Protein AF-A0AAV4TQK8-F1 (afdb_monomer_lite)

Organism: NCBI:txid1538125

InterPro domains:
  IPR036691 Endonuclease/exonuclease/phosphatase superfamily [G3DSA:3.60.10.10] (37-173)
  IPR036691 Endonuclease/exonuclease/phosphatase superfamily [SSF56219] (36-152)

Radius of gyration: 22.4 Å; chains: 1; bounding box: 55×63×56 Å

Foldseek 3Di:
DDDDDDDDDDDDDDDDDPDPVVVVVVVPPVPCPPDDAAEAEDAPLACPVCQVVVLCVCVVVVHAKYKYWWNQDDPVDDDDRPQWDKDWDDDPDDRTIIIIMTGRPPPWDKDWDDQPADVPDQKDKTWMWTDDPQDIDIDIRIDHDPPDDDDVSRVVSVVVSVVVVVPDGSPVVPPDD

Secondary structure (DSSP, 8-state):
---------------S--SSSTTTGGGSSGGG-----EEEEEE-S-STTTHHHHHHHHHHTTEEEEEEE-----TT-----TTEEEEEE--SSSSS--EEEEEETTT-EEEEE---PPTT-SSEEEEEEEE-SS-EEEEEEEE--TTSPPPHHHHHHHHHHHHHHHTS-GGGGGS--

pLDDT: mean 76.86, std 22.28, range [27.47, 98.5]

Structure (mmCIF, N/CA/C/O backbone):
data_AF-A0AAV4TQK8-F1
#
_entry.id   AF-A0AAV4TQK8-F1
#
loop_
_atom_site.group_PDB
_atom_site.id
_atom_site.type_symbol
_atom_site.label_atom_id
_atom_site.label_alt_id
_atom_site.label_comp_id
_atom_site.label_asym_id
_atom_site.label_entity_id
_atom_site.label_seq_id
_atom_site.pdbx_PDB_ins_code
_atom_site.Cartn_x
_atom_site.Cartn_y
_atom_site.Cartn_z
_atom_site.occupancy
_atom_site.B_iso_or_equiv
_atom_site.auth_seq_id
_atom_site.auth_comp_id
_atom_site.auth_asym_id
_atom_site.auth_atom_id
_atom_site.pdbx_PDB_model_num
ATOM 1 N N . MET A 1 1 ? -2.850 -41.465 2.900 1.00 41.81 1 MET A N 1
ATOM 2 C CA . MET A 1 1 ? -2.100 -40.800 3.984 1.00 41.81 1 MET A CA 1
ATOM 3 C C . MET A 1 1 ? -3.019 -39.723 4.504 1.00 41.81 1 MET A C 1
ATOM 5 O O . MET A 1 1 ? -2.973 -38.595 4.031 1.00 41.81 1 MET A O 1
ATOM 9 N N . ASP A 1 2 ? -3.935 -40.146 5.366 1.00 32.62 2 ASP A N 1
ATOM 10 C CA . ASP A 1 2 ? -4.849 -39.268 6.081 1.00 32.62 2 ASP A CA 1
ATOM 11 C C . ASP A 1 2 ? -4.108 -38.731 7.303 1.00 32.62 2 ASP A C 1
ATOM 13 O O . ASP A 1 2 ? -3.475 -39.504 8.024 1.00 32.62 2 ASP A O 1
ATOM 17 N N . CYS A 1 3 ? -4.150 -37.417 7.504 1.00 30.23 3 CYS A N 1
ATOM 18 C CA . CYS A 1 3 ? -3.677 -36.790 8.730 1.00 30.23 3 CYS A CA 1
ATOM 19 C C . CYS A 1 3 ? -4.854 -36.084 9.395 1.00 30.23 3 CYS A C 1
ATOM 21 O O . CYS A 1 3 ? -5.430 -35.139 8.853 1.00 30.23 3 CYS A O 1
ATOM 23 N N . ASP A 1 4 ? -5.187 -36.629 10.559 1.00 30.98 4 ASP A N 1
ATOM 24 C CA . ASP A 1 4 ? -6.304 -36.318 11.429 1.00 30.98 4 ASP A CA 1
ATOM 25 C C . ASP A 1 4 ? -6.404 -34.850 11.848 1.00 30.98 4 ASP A C 1
ATOM 27 O O . ASP A 1 4 ? -5.435 -34.185 12.218 1.00 30.98 4 ASP A O 1
ATOM 31 N N . ILE A 1 5 ? -7.656 -34.405 11.881 1.00 34.59 5 ILE A N 1
ATOM 32 C CA . ILE A 1 5 ? -8.130 -33.191 12.531 1.00 34.59 5 ILE A CA 1
ATOM 33 C C . ILE A 1 5 ? -8.357 -33.523 14.009 1.00 34.59 5 ILE A C 1
ATOM 35 O O . ILE A 1 5 ? -9.291 -34.249 14.348 1.00 34.59 5 ILE A O 1
ATOM 39 N N . SER A 1 6 ? -7.565 -32.951 14.916 1.00 32.66 6 SER A N 1
ATOM 40 C CA . SER A 1 6 ? -7.869 -33.005 16.347 1.00 32.66 6 SER A CA 1
ATOM 41 C C . SER A 1 6 ? -8.888 -31.921 16.721 1.00 32.66 6 SER A C 1
ATOM 43 O O . SER A 1 6 ? -8.575 -30.742 16.878 1.00 32.66 6 SER A O 1
ATOM 45 N N . LYS A 1 7 ? -10.150 -32.332 16.886 1.00 33.97 7 LYS A N 1
ATOM 46 C CA . LYS A 1 7 ? -11.142 -31.608 17.692 1.00 33.97 7 LYS A CA 1
ATOM 47 C C . LYS A 1 7 ? -11.112 -32.188 19.103 1.00 33.97 7 LYS A C 1
ATOM 49 O O . LYS A 1 7 ? -1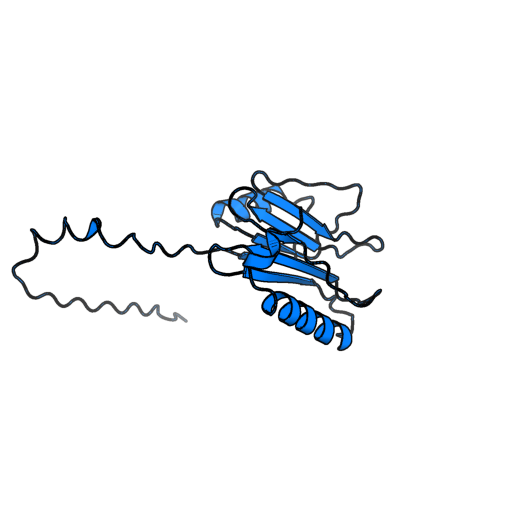1.487 -33.340 19.286 1.00 33.97 7 LYS A O 1
ATOM 54 N N . SER A 1 8 ? -10.728 -31.401 20.104 1.00 30.80 8 SER A N 1
ATOM 55 C CA . SER A 1 8 ? -10.999 -31.729 21.505 1.00 30.80 8 SER A CA 1
ATOM 56 C C . SER A 1 8 ? -12.185 -30.896 21.993 1.00 30.80 8 SER A C 1
ATOM 58 O O . SER A 1 8 ? -12.117 -29.679 22.127 1.00 30.80 8 SER A O 1
ATOM 60 N N . SER A 1 9 ? -13.308 -31.576 22.215 1.00 27.47 9 SER A N 1
ATOM 61 C CA . SER A 1 9 ? -14.457 -31.071 22.973 1.00 27.47 9 SER A CA 1
ATOM 62 C C . SER A 1 9 ? -14.554 -31.936 24.223 1.00 27.47 9 SER A C 1
ATOM 64 O O . SER A 1 9 ? -14.615 -33.158 24.119 1.00 27.47 9 SER A O 1
ATOM 66 N N . LEU A 1 10 ? -14.509 -31.312 25.397 1.00 28.22 10 LEU A N 1
ATOM 67 C CA . LEU A 1 10 ? -14.835 -31.958 26.663 1.00 28.22 10 LEU A CA 1
ATOM 68 C C . LEU A 1 10 ? -16.106 -31.296 27.175 1.00 28.22 10 LEU A C 1
ATOM 70 O O . LEU A 1 10 ? -16.093 -30.139 27.587 1.00 28.22 10 LEU A O 1
ATOM 74 N N . ASP A 1 11 ? -17.192 -32.051 27.077 1.00 30.84 11 ASP A N 1
ATOM 75 C CA . ASP A 1 11 ? -18.503 -31.719 27.606 1.00 30.84 11 ASP A CA 1
ATOM 76 C C . ASP A 1 11 ? -18.656 -32.496 28.919 1.00 30.84 11 ASP A C 1
ATOM 78 O O . ASP A 1 11 ? -18.623 -33.728 28.929 1.00 30.84 11 ASP A O 1
ATOM 82 N N . VAL A 1 12 ? -18.758 -31.787 30.043 1.00 33.12 12 VAL A N 1
ATOM 83 C CA . VAL A 1 12 ? -19.097 -32.383 31.341 1.00 33.12 12 VAL A CA 1
ATOM 84 C C . VAL A 1 12 ? -20.257 -31.581 31.906 1.00 33.12 12 VAL A C 1
ATOM 86 O O . VAL A 1 12 ? -20.093 -30.461 32.384 1.00 33.12 12 VAL A O 1
ATOM 89 N N . THR A 1 13 ? -21.453 -32.154 31.813 1.00 32.53 13 THR A N 1
ATOM 90 C CA . THR A 1 13 ? -22.667 -31.627 32.433 1.00 32.53 13 THR A CA 1
ATOM 91 C C . THR A 1 13 ? -22.795 -32.151 33.863 1.00 32.53 13 THR A C 1
ATOM 93 O O . THR A 1 13 ? -22.658 -33.345 34.115 1.00 32.53 13 THR A O 1
ATOM 96 N N . ALA A 1 14 ? -23.126 -31.259 34.798 1.00 29.52 14 ALA A N 1
ATOM 97 C CA . ALA A 1 14 ? -23.808 -31.605 36.043 1.00 29.52 14 ALA A CA 1
ATOM 98 C C . ALA A 1 14 ? -25.045 -30.692 36.187 1.00 29.52 14 ALA A C 1
ATOM 100 O O . ALA A 1 14 ? -24.976 -29.522 35.796 1.00 29.52 14 ALA A O 1
ATOM 101 N N . PRO A 1 15 ? -26.193 -31.209 36.665 1.00 37.25 15 PRO A N 1
ATOM 102 C CA . PRO A 1 15 ? -27.491 -30.578 36.470 1.00 37.25 15 PRO A CA 1
ATOM 103 C C . PRO A 1 15 ? -27.894 -29.672 37.637 1.00 37.25 15 PRO A C 1
ATOM 105 O O . PRO A 1 15 ? -27.644 -29.977 38.800 1.00 37.25 15 PRO A O 1
ATOM 108 N N . GLY A 1 16 ? -28.641 -28.617 37.310 1.00 41.72 16 GLY A N 1
ATOM 109 C CA . GLY A 1 16 ? -29.478 -27.891 38.262 1.00 41.72 16 GLY A CA 1
ATOM 110 C C . GLY A 1 16 ? -29.089 -26.426 38.435 1.00 41.72 16 GLY A C 1
ATOM 111 O O . GLY A 1 16 ? -27.983 -26.111 38.851 1.00 41.72 16 GLY A O 1
ATOM 112 N N . VAL A 1 17 ? -30.070 -25.547 38.201 1.00 41.28 17 VAL A N 1
ATOM 113 C CA . VAL A 1 17 ? -30.058 -24.091 38.451 1.00 41.28 17 VAL A CA 1
ATOM 114 C C . VAL A 1 17 ? -29.390 -23.228 37.362 1.00 41.28 17 VAL A C 1
ATOM 116 O O . VAL A 1 17 ? -28.464 -22.472 37.635 1.00 41.28 17 VAL A O 1
ATOM 119 N N . ALA A 1 18 ? -29.874 -23.267 36.113 1.00 37.88 18 ALA A N 1
ATOM 120 C CA . ALA A 1 18 ? -29.392 -22.331 35.085 1.00 37.88 18 ALA A CA 1
ATOM 121 C C . ALA A 1 18 ? -30.411 -22.016 33.973 1.00 37.88 18 ALA A C 1
ATOM 123 O O . ALA A 1 18 ? -30.107 -22.224 32.802 1.00 37.88 18 ALA A O 1
ATOM 124 N N . ASP A 1 19 ? -31.590 -21.480 34.309 1.00 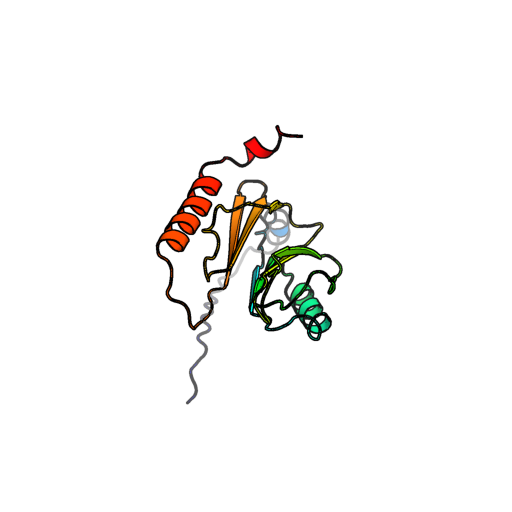44.34 19 ASP A N 1
ATOM 125 C CA . ASP A 1 19 ? -32.509 -20.956 33.273 1.00 44.34 19 ASP A CA 1
ATOM 126 C C . ASP A 1 19 ? -32.889 -19.475 33.428 1.00 44.34 19 ASP A C 1
ATOM 128 O O . ASP A 1 19 ? -33.121 -18.797 32.431 1.00 44.34 19 ASP A O 1
ATOM 132 N N . ALA A 1 20 ? -32.823 -18.890 34.629 1.00 40.91 20 ALA A N 1
ATOM 133 C CA . ALA A 1 20 ? -33.091 -17.454 34.797 1.00 40.91 20 ALA A CA 1
ATOM 134 C C . ALA A 1 20 ? -31.866 -16.554 34.511 1.00 40.91 20 ALA A C 1
ATOM 136 O O . ALA A 1 20 ? -32.014 -15.391 34.142 1.00 40.91 20 ALA A O 1
ATOM 137 N N . THR A 1 21 ? -30.641 -17.080 34.625 1.00 38.31 21 THR A N 1
ATOM 138 C CA . THR A 1 21 ? -29.400 -16.289 34.489 1.00 38.31 21 THR A CA 1
ATOM 139 C C . THR A 1 21 ? -28.934 -16.138 33.033 1.00 38.31 21 THR A C 1
ATOM 141 O O . THR A 1 21 ? -28.192 -15.213 32.709 1.00 38.31 21 THR A O 1
ATOM 144 N N . ARG A 1 22 ? -29.387 -17.005 32.113 1.00 38.00 22 ARG A N 1
ATOM 145 C CA . ARG A 1 22 ? -28.922 -17.021 30.709 1.00 38.00 22 ARG A CA 1
ATOM 146 C C . ARG A 1 22 ? -29.375 -15.816 29.880 1.00 38.00 22 ARG A C 1
ATOM 148 O O . ARG A 1 22 ? -28.675 -15.431 28.946 1.00 38.00 22 ARG A O 1
ATOM 155 N N . LEU A 1 23 ? -30.504 -15.200 30.227 1.00 41.59 23 LEU A N 1
ATOM 156 C CA . LEU A 1 23 ? -31.045 -14.045 29.499 1.00 41.59 23 LEU A CA 1
ATOM 157 C C . LEU A 1 23 ? -30.392 -12.714 29.907 1.00 41.59 23 LEU A C 1
ATOM 159 O O . LEU A 1 23 ? -30.266 -11.827 29.068 1.00 41.59 23 LEU A O 1
ATOM 163 N N . ALA A 1 24 ? -29.898 -12.586 31.144 1.00 38.84 24 ALA A N 1
ATOM 164 C CA . ALA A 1 24 ? -29.274 -11.351 31.632 1.00 38.84 24 ALA A CA 1
ATOM 165 C C . ALA A 1 24 ? -27.787 -11.207 31.240 1.00 38.84 24 ALA A C 1
ATOM 167 O O . ALA A 1 24 ? -27.288 -10.091 31.101 1.00 38.84 24 ALA A O 1
ATOM 168 N N . VAL A 1 25 ? -27.074 -12.315 30.999 1.00 44.72 25 VAL A N 1
ATOM 169 C CA . VAL A 1 25 ? -25.634 -12.294 30.658 1.00 44.72 25 VAL A CA 1
ATOM 170 C C . VAL A 1 25 ? -25.370 -11.807 29.225 1.00 44.72 25 VAL A C 1
ATOM 172 O O . VAL A 1 25 ? -24.304 -11.259 28.951 1.00 44.72 25 VAL A O 1
ATOM 175 N N . ARG A 1 26 ? -26.350 -11.895 28.313 1.00 43.09 26 ARG A N 1
ATOM 176 C CA . ARG A 1 26 ? -26.214 -11.347 26.949 1.00 43.09 26 ARG A CA 1
ATOM 177 C C . ARG A 1 26 ? -26.116 -9.817 26.902 1.00 43.09 26 ARG A C 1
ATOM 179 O O . ARG A 1 26 ? -25.630 -9.291 25.914 1.00 43.09 26 ARG A O 1
ATOM 186 N N . GLY A 1 27 ? -26.542 -9.106 27.949 1.00 38.94 27 GLY A N 1
ATOM 187 C CA . GLY A 1 27 ? -26.538 -7.639 27.971 1.00 38.94 27 GLY A CA 1
ATOM 188 C C . GLY A 1 27 ? -25.231 -6.987 28.434 1.00 38.94 27 GLY A C 1
ATOM 189 O O . GLY A 1 27 ? -25.122 -5.766 28.364 1.00 38.94 27 GLY A O 1
ATOM 190 N N . HIS A 1 28 ? -24.251 -7.754 28.935 1.00 42.38 28 HIS A N 1
ATOM 191 C CA . HIS A 1 28 ? -23.072 -7.184 29.611 1.00 42.38 28 HIS A CA 1
ATOM 192 C C . HIS A 1 28 ? -21.710 -7.579 29.016 1.00 42.38 28 HIS A C 1
ATOM 194 O O . HIS A 1 28 ? -20.682 -7.122 29.511 1.00 42.38 28 HIS A O 1
ATOM 200 N N . VAL A 1 29 ? -21.678 -8.390 27.952 1.00 45.44 29 VAL A N 1
ATOM 201 C CA . VAL A 1 29 ? -20.418 -8.915 27.380 1.00 45.44 29 VAL A CA 1
ATOM 202 C C . VAL A 1 29 ? -19.924 -8.131 26.149 1.00 45.44 29 VAL A C 1
ATOM 204 O O . VAL A 1 29 ? -18.742 -8.189 25.831 1.00 45.44 29 VAL A O 1
ATOM 207 N N . ASP A 1 30 ? -20.736 -7.269 25.533 1.00 51.66 30 ASP A N 1
ATOM 208 C CA . ASP A 1 30 ? -20.328 -6.542 24.312 1.00 51.66 30 ASP A CA 1
ATOM 209 C C . ASP A 1 30 ? -19.555 -5.235 24.568 1.00 51.66 30 ASP A C 1
ATOM 211 O O . ASP A 1 30 ? -19.353 -4.428 23.659 1.00 51.66 30 ASP A O 1
ATOM 215 N N . LYS A 1 31 ? -19.089 -4.988 25.800 1.00 47.81 31 LYS A N 1
ATOM 216 C CA . LYS A 1 31 ? -18.361 -3.744 26.117 1.00 47.81 31 LYS A CA 1
ATOM 217 C C . LYS A 1 31 ? -16.970 -3.678 25.469 1.00 47.81 31 LYS A C 1
ATOM 219 O O . LYS A 1 31 ? -16.415 -2.591 25.340 1.00 47.81 31 LYS A O 1
ATOM 224 N N . TYR A 1 32 ? -16.448 -4.821 25.016 1.00 52.69 32 TYR A N 1
ATOM 225 C CA . TYR A 1 32 ? -15.175 -4.947 24.308 1.00 52.69 32 TYR A CA 1
ATOM 226 C C . TYR A 1 32 ? -15.313 -5.909 23.125 1.00 52.69 32 TYR A C 1
ATOM 228 O O . TYR A 1 32 ? -14.632 -6.931 23.062 1.00 52.69 32 TYR A O 1
ATOM 236 N N . ALA A 1 33 ? -16.210 -5.608 22.181 1.00 60.41 33 ALA A N 1
ATOM 237 C CA . ALA A 1 33 ? -16.172 -6.286 20.890 1.00 60.41 33 ALA A CA 1
ATOM 238 C C . ALA A 1 33 ? -14.768 -6.099 20.290 1.00 60.41 33 ALA A C 1
ATOM 240 O O . ALA A 1 33 ? -14.353 -4.976 19.988 1.00 60.41 33 ALA A O 1
ATOM 241 N N . THR A 1 34 ? -14.013 -7.190 20.164 1.00 66.31 34 THR A N 1
ATOM 242 C CA . THR A 1 34 ? -12.684 -7.173 19.561 1.00 66.31 34 THR A CA 1
ATOM 243 C C . THR A 1 34 ? -12.830 -6.741 18.106 1.00 66.31 34 THR A C 1
ATOM 245 O O . THR A 1 34 ? -13.407 -7.440 17.274 1.00 66.31 34 THR A O 1
ATOM 248 N N . ARG A 1 35 ? -12.350 -5.537 17.787 1.00 75.62 35 ARG A N 1
ATOM 249 C CA . ARG A 1 35 ? -12.298 -5.066 16.402 1.00 75.62 35 ARG A CA 1
ATOM 250 C C . ARG A 1 35 ? -11.052 -5.632 15.743 1.00 75.62 35 ARG A C 1
ATOM 252 O O . ARG A 1 35 ? -9.945 -5.173 16.009 1.00 75.62 35 ARG A O 1
ATOM 259 N N . THR A 1 36 ? -11.244 -6.623 14.883 1.00 87.25 36 THR A N 1
ATOM 260 C CA . THR A 1 36 ? -10.176 -7.156 14.034 1.00 87.25 36 THR A CA 1
ATOM 261 C C . THR A 1 36 ? -9.993 -6.261 12.812 1.00 87.25 36 THR A C 1
ATOM 263 O O . THR A 1 36 ? -10.967 -5.856 12.179 1.00 87.25 36 THR A O 1
ATOM 266 N N . ILE A 1 37 ? -8.739 -5.966 12.473 1.00 89.62 37 ILE A N 1
ATOM 267 C CA . ILE A 1 37 ? -8.367 -5.235 11.260 1.00 89.62 37 ILE A CA 1
ATOM 268 C C . ILE A 1 37 ? -7.698 -6.225 10.313 1.00 89.62 37 ILE A C 1
ATOM 270 O O . ILE A 1 37 ? -6.619 -6.736 10.607 1.00 89.62 37 ILE A O 1
ATOM 274 N N . ASN A 1 38 ? -8.335 -6.487 9.174 1.00 95.75 38 ASN A N 1
ATOM 275 C CA . ASN A 1 38 ? -7.815 -7.423 8.182 1.00 95.75 38 ASN A CA 1
ATOM 276 C C . ASN A 1 38 ? -6.893 -6.704 7.193 1.00 95.75 38 ASN A C 1
ATOM 278 O O . ASN A 1 38 ? -7.287 -5.713 6.568 1.00 95.75 38 ASN A O 1
ATOM 282 N N . PHE A 1 39 ? -5.689 -7.243 7.021 1.00 97.38 39 PHE A N 1
ATOM 283 C CA . PHE A 1 39 ? -4.715 -6.786 6.037 1.00 97.38 39 PHE A CA 1
ATOM 284 C C . PHE A 1 39 ? -4.609 -7.782 4.886 1.00 97.38 39 PHE A C 1
ATOM 286 O O . PHE A 1 39 ? -4.653 -8.992 5.099 1.00 97.38 39 PHE A O 1
ATOM 293 N N . LEU A 1 40 ? -4.417 -7.269 3.673 1.00 98.38 40 LEU A N 1
ATOM 294 C CA . LEU A 1 40 ? -4.039 -8.063 2.505 1.00 98.38 40 LEU A CA 1
ATOM 295 C C . LEU A 1 40 ? -2.653 -7.625 2.040 1.00 98.38 40 LEU A C 1
ATOM 297 O O . LEU A 1 40 ? -2.425 -6.440 1.833 1.00 98.38 40 LEU A O 1
ATOM 301 N N . GLN A 1 41 ? -1.746 -8.566 1.811 1.00 98.19 41 GLN A N 1
ATOM 302 C CA . GLN A 1 41 ? -0.494 -8.304 1.107 1.00 98.19 41 GLN A CA 1
ATOM 303 C C . GLN A 1 41 ? -0.477 -9.135 -0.170 1.00 98.19 41 GLN A C 1
ATOM 305 O O . GLN A 1 41 ? -0.666 -10.348 -0.116 1.00 98.19 41 GLN A O 1
ATOM 310 N N . LEU A 1 42 ? -0.286 -8.479 -1.314 1.00 97.94 42 LEU A N 1
ATOM 311 C CA . LEU A 1 42 ? -0.362 -9.137 -2.611 1.00 97.94 42 LEU A CA 1
ATOM 312 C C . LEU A 1 42 ? 0.572 -8.485 -3.629 1.00 97.94 42 LEU A C 1
ATOM 314 O O . LEU A 1 42 ? 0.369 -7.341 -4.042 1.00 97.94 42 LEU A O 1
ATOM 318 N N . ASN A 1 43 ? 1.520 -9.268 -4.136 1.00 96.56 43 ASN A N 1
ATOM 319 C CA . ASN A 1 43 ? 2.174 -8.938 -5.391 1.00 96.56 43 ASN A CA 1
ATOM 320 C C . ASN A 1 43 ? 1.180 -9.238 -6.522 1.00 96.56 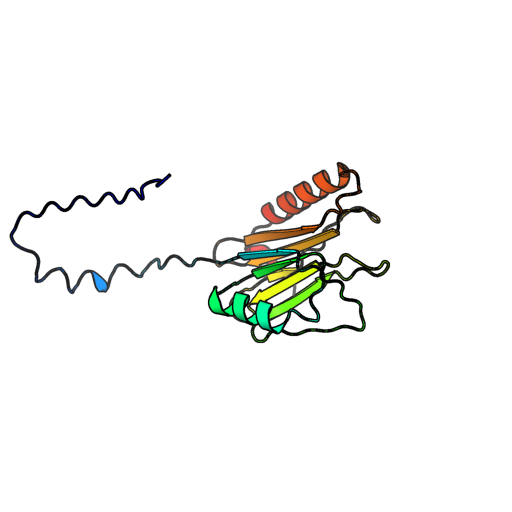43 ASN A C 1
ATOM 322 O O . ASN A 1 43 ? 0.853 -10.396 -6.779 1.00 96.56 43 ASN A O 1
ATOM 326 N N . ILE A 1 44 ? 0.649 -8.193 -7.161 1.00 96.06 44 ILE A N 1
ATOM 327 C CA . ILE A 1 44 ? -0.442 -8.338 -8.130 1.00 96.06 44 ILE A CA 1
ATOM 328 C C . ILE A 1 44 ? 0.058 -8.563 -9.556 1.00 96.06 44 ILE A C 1
ATOM 330 O O . ILE A 1 44 ? -0.733 -8.964 -10.410 1.00 96.06 44 ILE A O 1
ATOM 334 N N . ASN A 1 45 ? 1.348 -8.338 -9.825 1.00 94.56 45 ASN A N 1
ATOM 335 C CA . ASN A 1 45 ? 1.967 -8.498 -11.140 1.00 94.56 45 ASN A CA 1
ATOM 336 C C . ASN A 1 45 ? 1.092 -7.935 -12.284 1.00 94.56 45 ASN A C 1
ATOM 338 O O . ASN A 1 45 ? 0.667 -8.654 -13.192 1.00 94.56 45 ASN A O 1
ATOM 342 N N . GLY A 1 46 ? 0.780 -6.643 -12.202 1.00 93.38 46 GLY A N 1
ATOM 343 C CA . GLY A 1 46 ? -0.093 -5.922 -13.124 1.00 93.38 46 GLY A CA 1
ATOM 344 C C . GLY A 1 46 ? -1.567 -5.950 -12.718 1.00 93.38 46 GLY A C 1
ATOM 345 O O . GLY A 1 46 ? -2.232 -6.984 -12.763 1.00 93.38 46 GLY A O 1
ATOM 346 N N . ILE A 1 47 ? -2.111 -4.777 -12.384 1.00 94.56 47 ILE A N 1
ATOM 347 C CA . ILE A 1 47 ? -3.476 -4.655 -11.842 1.00 94.56 47 ILE A CA 1
ATOM 348 C C . ILE A 1 47 ? -4.588 -4.553 -12.895 1.00 94.56 47 ILE A C 1
ATOM 350 O O . ILE A 1 47 ? -5.729 -4.904 -12.610 1.00 94.56 47 ILE A O 1
ATOM 354 N N . GLN A 1 48 ? -4.289 -4.089 -14.114 1.00 91.25 48 GLN A N 1
ATOM 355 C CA . GLN A 1 48 ? -5.312 -3.644 -15.080 1.00 91.25 48 GLN A CA 1
ATOM 356 C C . GLN A 1 48 ? -6.442 -4.652 -15.333 1.00 91.25 48 GLN A C 1
ATOM 358 O O . GLN A 1 48 ? -7.599 -4.263 -15.446 1.00 91.25 48 GLN A O 1
ATOM 363 N N . ARG A 1 49 ? -6.112 -5.944 -15.426 1.00 93.50 49 ARG A N 1
ATOM 364 C CA . ARG A 1 49 ? -7.077 -7.013 -15.736 1.00 93.50 49 ARG A CA 1
ATOM 365 C C . ARG A 1 49 ? -7.623 -7.727 -14.496 1.00 93.50 49 ARG A C 1
ATOM 367 O O . ARG A 1 49 ? -8.379 -8.674 -14.641 1.00 93.50 49 ARG A O 1
ATOM 374 N N . LYS A 1 50 ? -7.235 -7.283 -13.297 1.00 96.12 50 LYS A N 1
ATOM 375 C CA . LYS A 1 50 ? -7.520 -7.946 -12.014 1.00 96.12 50 LYS A CA 1
ATOM 376 C C . LYS A 1 50 ? -8.368 -7.093 -11.071 1.00 96.12 50 LYS A C 1
ATOM 378 O O . LYS A 1 50 ? -8.595 -7.482 -9.936 1.00 96.12 50 LYS A O 1
ATOM 383 N N . VAL A 1 51 ? -8.838 -5.923 -11.516 1.00 96.69 51 VAL A N 1
ATOM 384 C CA . VAL A 1 51 ? -9.573 -4.973 -10.659 1.00 96.69 51 VAL A CA 1
ATOM 385 C C . VAL A 1 51 ? -10.865 -5.578 -10.103 1.00 96.69 51 VAL A C 1
ATOM 387 O O . VAL A 1 51 ? -11.160 -5.367 -8.931 1.00 96.69 51 VAL A O 1
ATOM 390 N N . ALA A 1 52 ? -11.616 -6.331 -10.914 1.00 97.19 52 ALA A N 1
ATOM 391 C CA . ALA A 1 52 ? -12.866 -6.960 -10.480 1.00 97.19 52 ALA A CA 1
ATOM 392 C C . ALA A 1 52 ? -12.616 -8.034 -9.408 1.00 97.19 52 ALA A C 1
ATOM 394 O O . ALA A 1 52 ? -13.141 -7.930 -8.307 1.00 97.19 52 ALA A O 1
ATOM 395 N N . GLU A 1 53 ? -11.721 -8.984 -9.685 1.00 98.06 53 GLU A N 1
ATOM 396 C CA . GLU A 1 53 ? -11.335 -10.035 -8.736 1.00 98.06 53 GLU A CA 1
ATOM 397 C C . GLU A 1 53 ? -10.748 -9.455 -7.441 1.00 98.06 53 GLU A C 1
ATOM 399 O O . GLU A 1 53 ? -11.121 -9.859 -6.342 1.00 98.06 53 GLU A O 1
ATOM 404 N N . LEU A 1 54 ? -9.879 -8.445 -7.554 1.00 98.38 54 LEU A N 1
ATOM 405 C CA . LEU A 1 54 ? -9.339 -7.747 -6.391 1.00 98.38 54 LEU A CA 1
ATOM 406 C C . LEU A 1 54 ? -10.457 -7.082 -5.580 1.00 98.38 54 LEU A C 1
ATOM 408 O O . LEU A 1 54 ? -10.452 -7.174 -4.357 1.00 98.38 54 LEU A O 1
ATOM 412 N N . SER A 1 55 ? -11.421 -6.436 -6.239 1.00 98.38 55 SER A N 1
ATOM 413 C CA . SER A 1 55 ? -12.588 -5.860 -5.568 1.00 98.38 55 SER A CA 1
ATOM 414 C C . SER A 1 55 ? -13.365 -6.931 -4.802 1.00 98.38 55 SER A C 1
ATOM 416 O O . SER A 1 55 ? -13.696 -6.714 -3.637 1.00 98.38 55 SER A O 1
ATOM 418 N N . ASP A 1 56 ? -13.611 -8.093 -5.399 1.00 98.38 56 ASP A N 1
ATOM 419 C CA . ASP A 1 56 ? -14.352 -9.175 -4.746 1.00 98.38 56 ASP A CA 1
ATOM 420 C C . ASP A 1 56 ? -13.605 -9.719 -3.523 1.00 98.38 56 ASP A C 1
ATOM 422 O O . ASP A 1 56 ? -14.207 -9.884 -2.459 1.00 98.38 56 ASP A O 1
ATOM 426 N N . ILE A 1 57 ? -12.284 -9.908 -3.622 1.00 98.38 57 ILE A N 1
ATOM 427 C CA . ILE A 1 57 ? -11.433 -10.331 -2.498 1.00 98.38 57 ILE A CA 1
ATOM 428 C C . ILE A 1 57 ? -11.489 -9.311 -1.357 1.00 98.38 57 ILE A C 1
ATOM 430 O O . ILE A 1 57 ? -11.666 -9.698 -0.199 1.00 98.38 57 ILE A O 1
ATOM 434 N N . LEU A 1 58 ? -11.351 -8.020 -1.670 1.00 98.44 58 LEU A N 1
ATOM 435 C CA . LEU A 1 58 ? -11.342 -6.947 -0.674 1.00 98.44 58 LEU A CA 1
ATOM 436 C C . LEU A 1 58 ? -12.648 -6.901 0.125 1.00 98.44 58 LEU A C 1
ATOM 438 O O . LEU A 1 58 ? -12.614 -6.838 1.354 1.00 98.44 58 LEU A O 1
ATOM 442 N N . HIS A 1 59 ? -13.789 -6.976 -0.561 1.00 98.19 59 HIS A N 1
ATOM 443 C CA . HIS A 1 59 ? -15.097 -6.894 0.085 1.00 98.19 59 HIS A CA 1
ATOM 444 C C . HIS A 1 59 ? -15.469 -8.187 0.815 1.00 98.19 59 HIS A C 1
ATOM 446 O O . HIS A 1 59 ? -15.900 -8.125 1.964 1.00 98.19 59 HIS A O 1
ATOM 452 N N . THR A 1 60 ? -15.255 -9.352 0.194 1.00 97.94 60 THR A N 1
ATOM 453 C CA . THR A 1 60 ? -15.621 -10.657 0.777 1.00 97.94 60 THR A CA 1
ATOM 454 C C . THR A 1 60 ? -14.857 -10.935 2.070 1.00 97.94 60 THR A C 1
ATOM 456 O O . THR A 1 60 ? -15.422 -11.465 3.022 1.00 97.94 60 THR A O 1
ATOM 459 N N . ASN A 1 61 ? -13.586 -10.528 2.136 1.00 97.19 61 ASN A N 1
ATOM 460 C CA . ASN A 1 61 ? -12.735 -10.746 3.309 1.00 97.19 61 ASN A CA 1
ATOM 461 C C . ASN A 1 61 ? -12.706 -9.544 4.268 1.00 97.19 61 ASN A C 1
ATOM 463 O O . ASN A 1 61 ? -11.939 -9.543 5.233 1.00 97.19 61 ASN A O 1
ATOM 467 N N . ASN A 1 62 ? -13.522 -8.514 4.011 1.00 96.56 62 ASN A N 1
ATOM 468 C CA . ASN A 1 62 ? -13.560 -7.276 4.786 1.00 96.56 62 ASN A CA 1
ATOM 469 C C . ASN A 1 62 ? -12.155 -6.679 5.020 1.00 96.56 62 ASN A C 1
ATOM 471 O O . ASN A 1 62 ? -11.753 -6.414 6.153 1.00 96.56 62 ASN A O 1
ATOM 475 N N . ILE A 1 63 ? -11.373 -6.524 3.949 1.00 98.12 63 ILE A N 1
ATOM 476 C CA . ILE A 1 63 ? -9.999 -6.018 4.030 1.00 98.12 63 ILE A CA 1
ATOM 477 C C . ILE A 1 63 ? -10.018 -4.521 4.345 1.00 98.12 63 ILE A C 1
ATOM 479 O O . ILE A 1 63 ? -10.647 -3.740 3.638 1.00 98.12 63 ILE A O 1
ATOM 483 N N . TYR A 1 64 ? -9.298 -4.094 5.376 1.00 97.38 64 TYR A N 1
ATOM 484 C CA . TYR A 1 64 ? -9.199 -2.682 5.758 1.00 97.38 64 TYR A CA 1
ATOM 485 C C . TYR A 1 64 ? -8.088 -1.974 4.992 1.00 97.38 64 TYR A C 1
ATOM 487 O O . TYR A 1 64 ? -8.267 -0.848 4.522 1.00 97.38 64 TYR A O 1
ATOM 495 N N . VAL A 1 65 ? -6.947 -2.649 4.856 1.00 98.06 65 VAL A N 1
ATOM 496 C CA . VAL A 1 65 ? -5.776 -2.139 4.146 1.00 98.06 65 VAL A CA 1
ATOM 497 C C . VAL A 1 65 ? -5.173 -3.250 3.300 1.00 98.06 65 VAL A C 1
ATOM 499 O O . VAL A 1 65 ? -4.844 -4.318 3.814 1.00 98.06 65 VAL A O 1
ATOM 502 N N . ALA A 1 66 ? -5.007 -2.995 2.004 1.00 98.44 66 ALA A N 1
ATOM 503 C CA . ALA A 1 66 ? -4.258 -3.867 1.109 1.00 98.44 66 ALA A CA 1
ATOM 504 C C . ALA A 1 66 ? -2.946 -3.217 0.661 1.00 98.44 66 ALA A C 1
ATOM 506 O O . ALA A 1 66 ? -2.942 -2.080 0.193 1.00 98.44 66 ALA A O 1
ATOM 507 N N . CYS A 1 67 ? -1.854 -3.965 0.772 1.00 98.50 67 CYS A N 1
ATOM 508 C CA . CYS A 1 67 ? -0.509 -3.635 0.327 1.00 98.50 67 CYS A CA 1
ATOM 509 C C . CYS A 1 67 ? -0.254 -4.337 -1.010 1.00 98.50 67 CYS A C 1
ATOM 511 O O . CYS A 1 67 ? -0.056 -5.554 -1.039 1.00 98.50 67 CYS A O 1
ATOM 513 N N . LEU A 1 68 ? -0.262 -3.581 -2.107 1.00 97.69 68 LEU A N 1
ATOM 514 C CA . LEU A 1 68 ? -0.050 -4.108 -3.451 1.00 97.69 68 LEU A CA 1
ATOM 515 C C . LEU A 1 68 ? 1.372 -3.821 -3.934 1.00 97.69 68 LEU A C 1
ATOM 517 O O . LEU A 1 68 ? 1.829 -2.676 -3.855 1.00 97.69 68 LEU A O 1
ATOM 521 N N . GLN A 1 69 ? 2.039 -4.843 -4.466 1.00 96.00 69 GLN A N 1
ATOM 522 C CA . GLN A 1 69 ? 3.332 -4.732 -5.151 1.00 96.00 69 GLN A CA 1
ATOM 523 C C . GLN A 1 69 ? 3.187 -5.066 -6.636 1.00 96.00 69 GLN A C 1
ATOM 525 O O . GLN A 1 69 ? 2.246 -5.764 -7.020 1.00 96.00 69 GLN A O 1
ATOM 530 N N . GLU A 1 70 ? 4.128 -4.594 -7.460 1.00 94.00 70 GLU A N 1
ATOM 531 C CA . GLU A 1 70 ? 4.147 -4.828 -8.912 1.00 94.00 70 GLU A CA 1
ATOM 532 C C . GLU A 1 70 ? 2.820 -4.420 -9.566 1.00 94.00 70 GLU A C 1
ATOM 534 O O . GLU A 1 70 ? 2.199 -5.172 -10.320 1.00 94.00 70 GLU A O 1
ATOM 539 N N . THR A 1 71 ? 2.334 -3.216 -9.252 1.00 94.06 71 THR A N 1
ATOM 540 C CA . THR A 1 71 ? 1.069 -2.719 -9.818 1.00 94.06 71 THR A CA 1
ATOM 541 C C . THR A 1 71 ? 1.169 -2.498 -11.327 1.00 94.06 71 THR A C 1
ATOM 543 O O . THR A 1 71 ? 0.155 -2.613 -12.027 1.00 94.06 71 THR A O 1
ATOM 546 N N . LYS A 1 72 ? 2.384 -2.221 -11.831 1.00 91.75 72 LYS A N 1
ATOM 547 C CA . LYS A 1 72 ? 2.702 -1.911 -13.237 1.00 91.75 72 LYS A CA 1
ATOM 548 C C . LYS A 1 72 ? 1.835 -0.786 -13.805 1.00 91.75 72 LYS A C 1
ATOM 550 O O . LYS A 1 72 ? 1.477 -0.777 -14.984 1.00 91.75 72 LYS A O 1
ATOM 555 N N . LEU A 1 73 ? 1.459 0.150 -12.939 1.00 88.44 73 LEU A N 1
ATOM 556 C CA . LEU A 1 73 ? 0.765 1.367 -13.324 1.00 88.44 73 LEU A CA 1
ATOM 557 C C . LEU A 1 73 ? 1.767 2.423 -13.783 1.00 88.44 73 LEU A C 1
ATOM 559 O O . LEU A 1 73 ? 2.898 2.486 -13.313 1.00 88.44 73 LEU A O 1
ATOM 563 N N . ASN A 1 74 ? 1.313 3.276 -14.693 1.00 80.88 74 ASN A N 1
ATOM 564 C CA . ASN A 1 74 ? 1.989 4.516 -15.043 1.00 80.88 74 ASN A CA 1
ATOM 565 C C . ASN A 1 74 ? 1.021 5.688 -14.831 1.00 80.88 74 ASN A C 1
ATOM 567 O O . ASN A 1 74 ? -0.177 5.484 -14.610 1.00 80.88 74 ASN A O 1
ATOM 571 N N . HIS A 1 75 ? 1.526 6.914 -14.966 1.00 76.12 75 HIS A N 1
ATOM 572 C CA . HIS A 1 75 ? 0.750 8.142 -14.765 1.00 76.12 75 HIS A CA 1
ATOM 573 C C . HIS A 1 75 ? -0.514 8.258 -15.643 1.00 76.12 75 HIS A C 1
ATOM 575 O O . HIS A 1 75 ? -1.411 9.025 -15.313 1.00 76.12 75 HIS A O 1
ATOM 581 N N . LYS A 1 76 ? -0.612 7.513 -16.755 1.00 77.81 76 LYS A N 1
ATOM 582 C CA . LYS A 1 76 ? -1.782 7.529 -17.655 1.00 77.81 76 LYS A CA 1
ATOM 583 C C . LYS A 1 76 ? -2.856 6.525 -17.249 1.00 77.81 76 LYS A C 1
ATOM 585 O O . LYS A 1 76 ? -4.000 6.638 -17.678 1.00 77.81 76 LYS A O 1
ATOM 590 N N . LEU A 1 77 ? -2.485 5.515 -16.470 1.00 80.06 77 LEU A N 1
ATOM 591 C CA . LEU A 1 77 ? -3.357 4.414 -16.096 1.00 80.06 77 LEU A CA 1
ATOM 592 C C . LEU A 1 77 ? -3.914 4.659 -14.701 1.00 80.06 77 LEU A C 1
ATOM 594 O O . LEU A 1 77 ? -3.171 4.768 -13.726 1.00 80.06 77 LEU A O 1
ATOM 598 N N . CYS A 1 78 ? -5.236 4.701 -14.602 1.00 79.19 78 CYS A N 1
ATOM 599 C CA . CYS A 1 78 ? -5.949 4.842 -13.342 1.00 79.19 78 CYS A CA 1
ATOM 600 C C . CYS A 1 78 ? -6.881 3.653 -13.139 1.00 79.19 78 CYS A C 1
ATOM 602 O O . CYS A 1 78 ? -7.474 3.140 -14.084 1.00 79.19 78 CYS A O 1
ATOM 604 N N . PHE A 1 79 ? -7.036 3.248 -11.885 1.00 90.12 79 PHE A N 1
ATOM 605 C CA . PHE A 1 79 ? -8.066 2.313 -11.461 1.00 90.12 79 PHE A CA 1
ATOM 606 C C . PHE A 1 79 ? -8.710 2.856 -10.187 1.00 90.12 79 PHE A C 1
ATOM 608 O O . PHE A 1 79 ? -8.124 3.683 -9.485 1.00 90.12 79 PHE A O 1
ATOM 615 N N . LYS A 1 80 ? -9.935 2.415 -9.914 1.00 93.00 80 LYS A N 1
ATOM 616 C CA . LYS A 1 80 ? -10.662 2.735 -8.689 1.00 93.00 80 LYS A CA 1
ATOM 617 C C . LYS A 1 80 ? -11.386 1.484 -8.222 1.00 93.00 80 LYS A C 1
ATOM 619 O O . LYS A 1 80 ? -11.946 0.763 -9.043 1.00 93.00 80 LYS A O 1
ATOM 624 N N . ILE A 1 81 ? -11.398 1.266 -6.913 1.00 96.94 81 ILE A N 1
ATOM 625 C CA . ILE A 1 81 ? -12.230 0.253 -6.266 1.00 96.94 81 ILE A CA 1
ATOM 626 C C . ILE A 1 81 ? -13.165 0.993 -5.318 1.00 96.94 81 ILE A C 1
ATOM 628 O O . ILE A 1 81 ? -12.729 1.814 -4.512 1.00 96.94 81 ILE A O 1
ATOM 632 N N . LYS A 1 82 ? -14.471 0.760 -5.463 1.00 97.44 82 LYS A N 1
ATOM 633 C CA . LYS A 1 82 ? -15.491 1.431 -4.652 1.00 97.44 82 LYS A CA 1
ATOM 634 C C . LYS A 1 82 ? -15.240 1.145 -3.169 1.00 97.44 82 LYS A C 1
ATOM 636 O O . LYS A 1 82 ? -14.965 0.011 -2.810 1.00 97.44 82 LYS A O 1
ATOM 641 N N . GLY A 1 83 ? -15.341 2.170 -2.322 1.00 97.75 83 GLY A N 1
ATOM 642 C CA . GLY A 1 83 ? -15.121 2.040 -0.876 1.00 97.75 83 GLY A CA 1
ATOM 643 C C . GLY A 1 83 ? -13.653 2.062 -0.438 1.00 97.75 83 GLY A C 1
ATOM 644 O O . GLY A 1 83 ? -13.396 2.052 0.765 1.00 97.75 83 GLY A O 1
ATOM 645 N N . TYR A 1 84 ? -12.707 2.145 -1.380 1.00 98.38 84 TYR A N 1
ATOM 646 C CA . TYR A 1 84 ? -11.277 2.220 -1.092 1.00 98.38 84 TYR A CA 1
ATOM 647 C C . TYR A 1 84 ? -10.642 3.473 -1.689 1.00 98.38 84 TYR A C 1
ATOM 649 O O . TYR A 1 84 ? -10.841 3.819 -2.856 1.00 98.38 84 TYR A O 1
ATOM 657 N N . THR A 1 85 ? -9.795 4.112 -0.891 1.00 97.81 85 THR A N 1
ATOM 658 C CA . THR A 1 85 ? -8.872 5.153 -1.324 1.00 97.81 85 THR A CA 1
ATOM 659 C C . THR A 1 85 ? -7.584 4.496 -1.795 1.00 97.81 85 THR A C 1
ATOM 661 O O . THR A 1 85 ? -7.062 3.593 -1.144 1.00 97.81 85 THR A O 1
ATOM 664 N N . THR A 1 86 ? -7.079 4.935 -2.946 1.00 96.25 86 THR A N 1
ATOM 665 C CA . THR A 1 86 ? -5.854 4.404 -3.547 1.00 96.25 86 THR A CA 1
ATOM 666 C C . THR A 1 86 ? -4.709 5.388 -3.344 1.00 96.25 86 THR A C 1
ATOM 668 O O . THR A 1 86 ? -4.796 6.522 -3.808 1.00 96.25 86 THR A O 1
ATOM 671 N N . ILE A 1 87 ? -3.636 4.938 -2.699 1.00 95.25 87 ILE A N 1
ATOM 672 C CA . ILE A 1 87 ? -2.391 5.696 -2.513 1.00 95.25 87 ILE A CA 1
ATOM 673 C C . ILE A 1 87 ? -1.329 5.006 -3.354 1.00 95.25 87 ILE A C 1
ATOM 675 O O . ILE A 1 87 ? -1.119 3.805 -3.186 1.00 95.25 87 ILE A O 1
ATOM 679 N N . ARG A 1 88 ? -0.692 5.724 -4.279 1.00 92.69 88 ARG A N 1
ATOM 680 C CA . ARG A 1 88 ? 0.219 5.136 -5.268 1.00 92.69 88 ARG A CA 1
ATOM 681 C C . ARG A 1 88 ? 1.628 5.667 -5.126 1.00 92.69 88 ARG A C 1
ATOM 683 O O . ARG A 1 88 ? 1.833 6.870 -5.005 1.00 92.69 88 ARG A O 1
ATOM 690 N N . LYS A 1 89 ? 2.581 4.761 -5.310 1.00 90.88 89 LYS A N 1
ATOM 691 C CA . LYS A 1 89 ? 3.959 5.081 -5.655 1.00 90.88 89 LYS A CA 1
ATOM 692 C C . LYS A 1 89 ? 4.262 4.436 -7.001 1.00 90.88 89 LYS A C 1
ATOM 694 O O . LYS A 1 89 ? 4.653 3.273 -7.071 1.00 90.88 89 LYS A O 1
ATOM 699 N N . ASP A 1 90 ? 4.013 5.185 -8.068 1.00 88.06 90 ASP A N 1
ATOM 700 C CA . ASP A 1 90 ? 4.317 4.741 -9.426 1.00 88.06 90 ASP A CA 1
ATOM 701 C C . ASP A 1 90 ? 5.816 4.813 -9.701 1.00 88.06 90 ASP A C 1
ATOM 703 O O . ASP A 1 90 ? 6.511 5.728 -9.250 1.00 88.06 90 ASP A O 1
ATOM 707 N N . ARG A 1 91 ? 6.299 3.899 -10.539 1.00 79.94 91 ARG A N 1
ATOM 708 C CA . ARG A 1 91 ? 7.651 3.987 -11.075 1.00 79.94 91 ARG A CA 1
ATOM 709 C C . ARG A 1 91 ? 7.664 4.926 -12.282 1.00 79.94 91 ARG A C 1
ATOM 711 O O . ARG A 1 91 ? 6.855 4.790 -13.198 1.00 79.94 91 ARG A O 1
ATOM 718 N N . LEU A 1 92 ? 8.593 5.883 -12.293 1.00 73.06 92 LEU A N 1
ATOM 719 C CA . LEU A 1 92 ? 8.729 6.840 -13.400 1.00 73.06 92 LEU A CA 1
ATOM 720 C C . LEU A 1 92 ? 9.374 6.214 -14.647 1.00 73.06 92 LEU A C 1
ATOM 722 O O . LEU A 1 92 ? 9.156 6.693 -15.758 1.00 73.06 92 LEU A O 1
ATOM 726 N N . THR A 1 93 ? 10.169 5.156 -14.470 1.00 72.38 93 THR A N 1
ATOM 727 C CA . THR A 1 93 ? 10.951 4.506 -15.530 1.00 72.38 93 THR A CA 1
ATOM 728 C C . THR A 1 93 ? 10.940 2.982 -15.384 1.00 72.38 93 THR A C 1
ATOM 730 O O . THR A 1 93 ? 10.886 2.454 -14.275 1.00 72.38 93 THR A O 1
ATOM 733 N N . GLY A 1 94 ? 11.034 2.261 -16.506 1.00 68.94 94 GLY A N 1
ATOM 734 C CA . GLY A 1 94 ? 11.028 0.791 -16.544 1.00 68.94 94 GLY A CA 1
ATOM 735 C C . GLY A 1 94 ? 9.658 0.173 -16.852 1.00 68.94 94 GLY A C 1
ATOM 736 O O . GLY A 1 94 ? 8.652 0.868 -16.968 1.00 68.94 94 GLY A O 1
ATOM 737 N N . THR A 1 95 ? 9.636 -1.149 -17.037 1.00 66.38 95 THR A N 1
ATOM 738 C CA . THR A 1 95 ? 8.453 -1.936 -17.451 1.00 66.38 95 THR A CA 1
ATOM 739 C C . THR A 1 95 ? 7.750 -2.661 -16.294 1.00 66.38 95 THR A C 1
ATOM 741 O O . THR A 1 95 ? 6.811 -3.425 -16.526 1.00 66.38 95 THR A O 1
ATOM 744 N N . GLY A 1 96 ? 8.198 -2.453 -15.055 1.00 75.50 96 GLY A N 1
ATOM 745 C CA . GLY A 1 96 ? 7.720 -3.155 -13.862 1.00 75.50 96 GLY A CA 1
ATOM 746 C C . GLY A 1 96 ? 7.790 -2.294 -12.602 1.00 75.50 96 GLY A C 1
ATOM 747 O O . GLY A 1 96 ? 8.147 -1.118 -12.672 1.00 75.50 96 GLY A O 1
ATOM 748 N N . GLY A 1 97 ? 7.448 -2.889 -11.463 1.00 84.50 97 GLY A N 1
ATOM 749 C CA . GLY A 1 97 ? 7.418 -2.230 -10.161 1.00 84.50 97 GLY A CA 1
ATOM 750 C C . GLY A 1 97 ? 6.115 -1.480 -9.887 1.00 84.50 97 GLY A C 1
ATOM 751 O O . GLY A 1 97 ? 5.050 -1.781 -10.445 1.00 84.50 97 GLY A O 1
ATOM 752 N N . GLY A 1 98 ? 6.209 -0.493 -9.000 1.00 91.19 98 GLY A N 1
ATOM 753 C CA . GLY A 1 98 ? 5.079 0.290 -8.533 1.00 91.19 98 GLY A CA 1
ATOM 754 C C . GLY A 1 98 ? 4.374 -0.350 -7.340 1.00 91.19 98 GLY A C 1
ATOM 755 O O . GLY A 1 98 ? 4.109 -1.555 -7.299 1.00 91.19 98 GLY A O 1
ATOM 756 N N . LEU A 1 99 ? 4.020 0.498 -6.381 1.00 94.31 99 LEU A N 1
ATOM 757 C CA . LEU A 1 99 ? 3.340 0.126 -5.147 1.00 94.31 99 LEU A CA 1
ATOM 758 C C . LEU A 1 99 ? 1.997 0.839 -5.047 1.00 94.31 99 LEU A C 1
ATOM 760 O O . LEU A 1 99 ? 1.820 1.949 -5.558 1.00 94.31 99 LEU A O 1
ATOM 764 N N . ALA A 1 100 ? 1.047 0.207 -4.366 1.00 96.00 100 ALA A N 1
ATOM 765 C CA . ALA A 1 100 ? -0.172 0.882 -3.960 1.00 96.00 100 ALA A CA 1
ATOM 766 C C . ALA A 1 100 ? -0.664 0.404 -2.595 1.00 96.00 100 ALA A C 1
ATOM 768 O O . ALA A 1 100 ? -0.508 -0.762 -2.234 1.00 96.00 100 ALA A O 1
ATOM 769 N N . PHE A 1 101 ? -1.278 1.317 -1.846 1.00 97.88 101 PHE A N 1
ATOM 770 C CA . PHE A 1 101 ? -2.179 0.961 -0.760 1.00 97.88 101 PHE A CA 1
ATOM 771 C C . PHE A 1 101 ? -3.612 1.123 -1.250 1.00 97.88 101 PHE A C 1
ATOM 773 O O . PHE A 1 101 ? -3.936 2.110 -1.915 1.00 97.88 101 PHE A O 1
ATOM 780 N N . LEU A 1 102 ? -4.471 0.184 -0.870 1.00 98.12 102 LEU A N 1
ATOM 781 C CA . LEU A 1 102 ? -5.917 0.371 -0.886 1.00 98.12 102 LEU A CA 1
ATOM 782 C C . LEU A 1 102 ? -6.399 0.444 0.552 1.00 98.12 102 LEU A C 1
ATOM 784 O O . LEU A 1 102 ? -6.291 -0.535 1.284 1.00 98.12 102 LEU A O 1
ATOM 788 N N . VAL A 1 103 ? -6.912 1.602 0.952 1.00 98.00 103 VAL A N 1
ATOM 789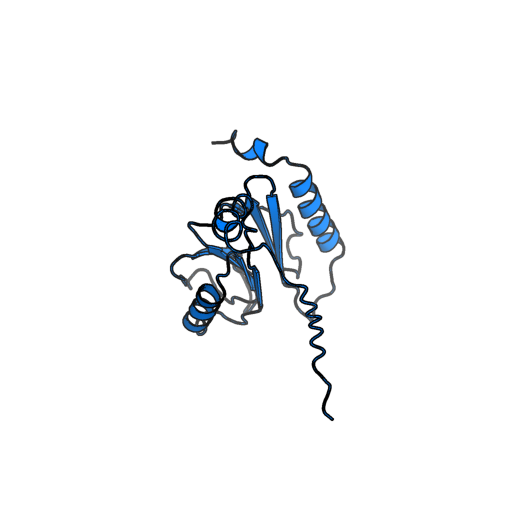 C CA . VAL A 1 103 ? -7.345 1.875 2.324 1.00 98.00 103 VAL A CA 1
ATOM 790 C C . VAL A 1 103 ? -8.849 2.106 2.343 1.00 98.00 103 VAL A C 1
ATOM 792 O O . VAL A 1 103 ? -9.351 2.945 1.598 1.00 98.00 103 VAL A O 1
ATOM 795 N N . LYS A 1 104 ? -9.582 1.364 3.174 1.00 97.38 104 LYS A N 1
ATOM 796 C CA . LYS A 1 104 ? -11.047 1.428 3.241 1.00 97.38 104 LYS A CA 1
ATOM 797 C C . LYS A 1 104 ? -11.508 2.808 3.736 1.00 97.38 104 LYS A C 1
ATOM 799 O O . LYS A 1 104 ? -11.340 3.146 4.908 1.00 97.38 104 LYS A O 1
ATOM 804 N N . THR A 1 105 ? -12.082 3.613 2.838 1.00 93.31 105 THR A N 1
ATOM 805 C CA . THR A 1 105 ? -12.142 5.087 2.941 1.00 93.31 105 THR A CA 1
ATOM 806 C C . THR A 1 105 ? -12.842 5.614 4.193 1.00 93.31 105 THR A C 1
ATOM 808 O O . THR A 1 105 ? -12.414 6.614 4.757 1.00 93.31 105 THR A O 1
ATOM 811 N N . LEU A 1 106 ? -13.935 4.979 4.615 1.00 91.31 106 LEU A N 1
ATOM 812 C CA . LEU A 1 106 ? -14.767 5.483 5.716 1.00 91.31 106 LEU A CA 1
ATOM 813 C C . LEU A 1 106 ? -14.422 4.863 7.072 1.00 91.31 106 LEU A C 1
ATOM 815 O O . LEU A 1 106 ? -14.876 5.349 8.104 1.00 91.31 106 LEU A O 1
ATOM 819 N N . GLU A 1 107 ? -13.635 3.792 7.072 1.00 91.38 107 GLU A N 1
ATOM 820 C CA . GLU A 1 107 ? -13.368 2.994 8.270 1.00 91.38 107 GLU A CA 1
ATOM 821 C C . GLU A 1 107 ? -11.933 3.150 8.772 1.00 91.38 107 GLU A C 1
ATOM 823 O O . GLU A 1 107 ? -11.670 2.911 9.949 1.00 91.38 107 GLU A O 1
ATOM 828 N N . VAL A 1 108 ? -11.010 3.576 7.906 1.00 92.88 108 VAL A N 1
ATOM 829 C CA . VAL A 1 108 ? -9.593 3.714 8.241 1.00 92.88 108 VAL A CA 1
ATOM 830 C C . VAL A 1 108 ? -9.153 5.160 8.081 1.00 92.88 108 VAL A C 1
ATOM 832 O O . VAL A 1 108 ? -9.116 5.701 6.977 1.00 92.88 108 VAL A O 1
ATOM 835 N N . LYS A 1 109 ? -8.745 5.770 9.196 1.00 94.38 109 LYS A N 1
ATOM 836 C CA . LYS A 1 109 ? -7.992 7.026 9.185 1.00 94.38 109 LYS A CA 1
ATOM 837 C C . LYS A 1 109 ? -6.510 6.709 9.043 1.00 94.38 109 LYS A C 1
ATOM 839 O O . LYS A 1 109 ? -6.001 5.834 9.745 1.00 94.38 109 LYS A O 1
ATOM 844 N N . TYR A 1 110 ? -5.821 7.422 8.162 1.00 94.69 110 TYR A N 1
ATOM 845 C CA . TYR A 1 110 ? -4.395 7.222 7.943 1.00 94.69 110 TYR A CA 1
ATOM 846 C C . TYR A 1 110 ? -3.664 8.530 7.639 1.00 94.69 110 TYR A C 1
ATOM 848 O O . TYR A 1 110 ? -4.278 9.525 7.257 1.00 94.69 110 TYR A O 1
ATOM 856 N N . ILE A 1 111 ? -2.342 8.499 7.796 1.00 92.88 111 ILE A N 1
ATOM 857 C CA . ILE A 1 111 ? -1.410 9.552 7.389 1.00 92.88 111 ILE A CA 1
ATOM 858 C C . ILE A 1 111 ? -0.355 8.909 6.491 1.00 92.88 111 ILE A C 1
ATOM 860 O O . ILE A 1 111 ? 0.205 7.872 6.847 1.00 92.88 111 ILE A O 1
ATOM 864 N N . GLU A 1 112 ? -0.080 9.506 5.334 1.00 91.62 112 GLU A N 1
ATOM 865 C CA . GLU A 1 112 ? 1.039 9.085 4.489 1.00 91.62 112 GLU A CA 1
ATOM 866 C C . GLU A 1 112 ? 2.366 9.449 5.154 1.00 91.62 112 GLU A C 1
ATOM 868 O O . GLU A 1 112 ? 2.569 10.574 5.611 1.00 91.62 112 GLU A O 1
ATOM 873 N N . VAL A 1 113 ? 3.271 8.479 5.229 1.00 88.25 113 VAL A N 1
ATOM 874 C CA . VAL A 1 113 ? 4.623 8.687 5.737 1.00 88.25 113 VAL A CA 1
ATOM 875 C C . VAL A 1 113 ? 5.532 8.862 4.531 1.00 88.25 113 VAL A C 1
ATOM 877 O O . VAL A 1 113 ? 5.464 8.076 3.587 1.00 88.25 113 VAL A O 1
ATOM 880 N N . ILE A 1 114 ? 6.388 9.883 4.568 1.00 80.19 114 ILE A N 1
ATOM 881 C CA . ILE A 1 114 ? 7.422 10.116 3.556 1.00 80.19 114 ILE A CA 1
ATOM 882 C C . ILE A 1 114 ? 8.732 9.531 4.097 1.00 80.19 114 ILE A C 1
ATOM 884 O O . ILE A 1 114 ? 9.434 10.205 4.853 1.00 80.19 114 ILE A O 1
ATOM 888 N N . PRO A 1 115 ? 9.051 8.265 3.789 1.00 72.69 115 PRO A N 1
ATOM 889 C CA . PRO A 1 115 ? 10.309 7.672 4.199 1.00 72.69 115 PRO A CA 1
ATOM 890 C C . PRO A 1 115 ? 11.464 8.269 3.396 1.00 72.69 115 PRO A C 1
ATOM 892 O O . PRO A 1 115 ? 11.366 8.465 2.182 1.00 72.69 115 PRO A O 1
ATOM 895 N N . ASN A 1 116 ? 12.579 8.509 4.077 1.00 74.31 116 ASN A N 1
ATOM 896 C CA . ASN A 1 116 ? 13.822 8.943 3.454 1.00 74.31 116 ASN A CA 1
ATOM 897 C C . ASN A 1 116 ? 14.612 7.720 2.967 1.00 74.31 116 ASN A C 1
ATOM 899 O O . ASN A 1 116 ? 15.619 7.364 3.564 1.00 74.31 116 ASN A O 1
ATOM 903 N N . PHE A 1 117 ? 14.106 7.025 1.946 1.00 73.12 117 PHE A N 1
ATOM 904 C CA . PHE A 1 117 ? 14.823 5.891 1.356 1.00 73.12 117 PHE A CA 1
ATOM 905 C C . PHE A 1 117 ? 15.905 6.364 0.377 1.00 73.12 117 PHE A C 1
ATOM 907 O O . PHE A 1 117 ? 15.716 7.405 -0.263 1.00 73.12 117 PHE A O 1
ATOM 914 N N . PRO A 1 118 ? 16.992 5.591 0.182 1.00 71.44 118 PRO A N 1
ATOM 915 C CA . PRO A 1 118 ? 18.083 5.992 -0.692 1.00 71.44 118 PRO A CA 1
ATOM 916 C C . PRO A 1 118 ? 17.581 6.254 -2.120 1.00 71.44 118 PRO A C 1
ATOM 918 O O . PRO A 1 118 ? 16.867 5.409 -2.686 1.00 71.44 118 PRO A O 1
ATOM 921 N N . PRO A 1 119 ? 17.944 7.394 -2.739 1.00 65.00 119 PRO A N 1
ATOM 922 C CA . PRO A 1 119 ? 17.656 7.612 -4.146 1.00 65.00 119 PRO A CA 1
ATOM 923 C C . PRO A 1 119 ? 18.345 6.497 -4.941 1.00 65.00 119 PRO A C 1
ATOM 925 O O . PRO A 1 119 ? 19.525 6.229 -4.743 1.00 65.00 119 PRO A O 1
ATOM 928 N N . HIS A 1 120 ? 17.596 5.832 -5.823 1.00 71.25 120 HIS A N 1
ATOM 929 C CA . HIS A 1 120 ? 18.049 4.682 -6.626 1.00 71.25 120 HIS A CA 1
ATOM 930 C C . HIS A 1 120 ? 18.178 3.336 -5.897 1.00 71.25 120 HIS A C 1
ATOM 932 O O . HIS A 1 120 ? 18.724 2.400 -6.483 1.00 71.25 120 HIS A O 1
ATOM 938 N N . SER A 1 121 ? 17.630 3.185 -4.683 1.00 77.25 121 SER A N 1
ATOM 939 C CA . SER A 1 121 ? 17.496 1.848 -4.092 1.00 77.25 121 SER A CA 1
ATOM 940 C C . SER A 1 121 ? 16.711 0.924 -5.040 1.00 77.25 121 SER A C 1
ATOM 942 O O . SER A 1 121 ? 15.671 1.337 -5.568 1.00 77.25 121 SER A O 1
ATOM 944 N N . PRO A 1 122 ? 17.168 -0.323 -5.268 1.00 81.44 122 PRO A N 1
ATOM 945 C CA . PRO A 1 122 ? 16.386 -1.303 -6.015 1.00 81.44 122 PRO A CA 1
ATOM 946 C C . PRO A 1 122 ? 15.099 -1.676 -5.270 1.00 81.44 122 PRO A C 1
ATOM 948 O O . PRO A 1 122 ? 14.140 -2.117 -5.899 1.00 81.44 122 PRO A O 1
ATOM 951 N N . THR A 1 123 ? 15.071 -1.486 -3.947 1.00 86.12 123 THR A N 1
ATOM 952 C CA . THR A 1 123 ? 13.895 -1.727 -3.120 1.00 86.12 123 THR A CA 1
ATOM 953 C C . THR A 1 123 ? 12.951 -0.535 -3.181 1.00 86.12 123 THR A C 1
ATOM 955 O O . THR A 1 123 ? 13.274 0.585 -2.785 1.00 86.12 123 THR A O 1
ATOM 958 N N . GLU A 1 124 ? 11.731 -0.789 -3.629 1.00 87.94 124 GLU A N 1
ATOM 959 C CA . GLU A 1 124 ? 10.650 0.177 -3.580 1.00 87.94 124 GLU A CA 1
ATOM 960 C C . GLU A 1 124 ? 9.939 0.031 -2.236 1.00 87.94 124 GLU A C 1
ATOM 962 O O . GLU A 1 124 ? 9.580 -1.072 -1.836 1.00 87.94 124 GLU A O 1
ATOM 967 N N . ALA A 1 125 ? 9.687 1.136 -1.538 1.00 90.19 125 ALA A N 1
ATOM 968 C CA . ALA A 1 125 ? 8.823 1.114 -0.366 1.00 90.19 125 ALA A CA 1
ATOM 969 C C . ALA A 1 125 ? 7.975 2.384 -0.228 1.00 90.19 125 ALA A C 1
ATOM 971 O O . ALA A 1 125 ? 8.370 3.475 -0.653 1.00 90.19 125 ALA A O 1
ATOM 972 N N . GLN A 1 126 ? 6.799 2.227 0.369 1.00 92.06 126 GLN A N 1
ATOM 973 C CA . GLN A 1 126 ? 5.884 3.292 0.776 1.00 92.06 126 GLN A CA 1
ATOM 974 C C . GLN A 1 126 ? 5.351 2.974 2.174 1.00 92.06 126 GLN A C 1
ATOM 976 O O . GLN A 1 126 ? 5.243 1.803 2.542 1.00 92.06 126 GLN A O 1
ATOM 981 N N . ALA A 1 127 ? 4.997 3.996 2.945 1.00 93.31 127 ALA A N 1
ATOM 982 C CA . ALA A 1 127 ? 4.567 3.812 4.321 1.00 93.31 127 ALA A CA 1
ATOM 983 C C . ALA A 1 127 ? 3.339 4.664 4.652 1.00 93.31 127 ALA A C 1
ATOM 985 O O . ALA A 1 127 ? 3.177 5.769 4.138 1.00 93.31 127 ALA A O 1
ATOM 986 N N . ILE A 1 128 ? 2.482 4.141 5.526 1.00 93.94 128 ILE A N 1
ATOM 987 C CA . ILE A 1 128 ? 1.352 4.864 6.112 1.00 93.94 128 ILE A CA 1
ATOM 988 C C . ILE A 1 128 ? 1.285 4.593 7.613 1.00 93.94 128 ILE A C 1
ATOM 990 O O . ILE A 1 128 ? 1.658 3.519 8.081 1.00 93.94 128 ILE A O 1
ATOM 994 N N . ASN A 1 129 ? 0.751 5.551 8.358 1.00 93.38 129 ASN A N 1
ATOM 995 C CA . ASN A 1 129 ? 0.337 5.374 9.741 1.00 93.38 129 ASN A CA 1
ATOM 996 C C . ASN A 1 129 ? -1.180 5.227 9.782 1.00 93.38 129 ASN A C 1
ATOM 998 O O . ASN A 1 129 ? -1.888 6.155 9.406 1.00 93.38 129 ASN A O 1
ATOM 1002 N N . ILE A 1 130 ? -1.677 4.085 10.246 1.00 93.25 130 ILE A N 1
ATOM 1003 C CA . ILE A 1 130 ? -3.095 3.843 10.518 1.00 93.25 130 ILE A CA 1
ATOM 1004 C C . ILE A 1 130 ? -3.398 4.324 11.930 1.00 93.25 130 ILE A C 1
ATOM 1006 O O . ILE A 1 130 ? -2.746 3.901 12.886 1.00 93.25 130 ILE A O 1
ATOM 1010 N N . LEU A 1 131 ? -4.394 5.196 12.057 1.00 91.31 131 LEU A N 1
ATOM 1011 C CA . LEU A 1 131 ? -4.781 5.808 13.321 1.00 91.31 131 LEU A CA 1
ATOM 1012 C C . LEU A 1 131 ? -5.930 5.016 13.947 1.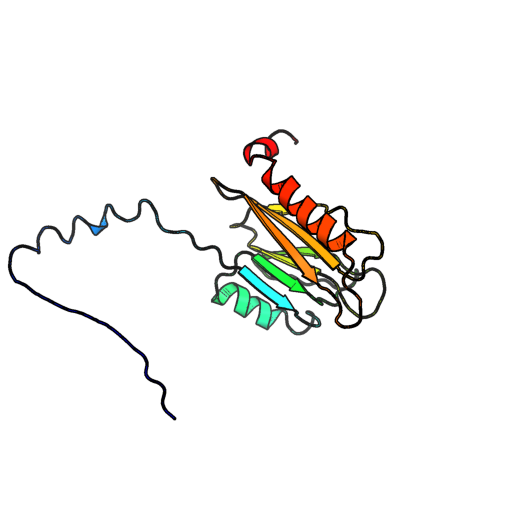00 91.31 131 LEU A C 1
ATOM 1014 O O . LEU A 1 131 ? -7.050 5.019 13.431 1.00 91.31 131 LEU A O 1
ATOM 1018 N N . LEU A 1 132 ? -5.655 4.357 15.069 1.00 87.31 132 LEU A N 1
ATOM 1019 C CA . LEU A 1 132 ? -6.656 3.725 15.926 1.00 87.31 132 LEU A CA 1
ATOM 1020 C C . LEU A 1 132 ? -6.912 4.617 17.151 1.00 87.31 132 LEU A C 1
ATOM 1022 O O . LEU A 1 132 ? -6.106 5.502 17.435 1.00 87.31 132 LEU A O 1
ATOM 1026 N N . PRO A 1 133 ? -8.019 4.413 17.892 1.00 83.50 133 PRO A N 1
ATOM 1027 C CA . PRO A 1 133 ? -8.358 5.271 19.029 1.00 83.50 133 PRO A CA 1
ATOM 1028 C C . PRO A 1 133 ? -7.247 5.401 20.080 1.00 83.50 133 PRO A C 1
ATOM 1030 O O . PRO A 1 133 ? -7.037 6.487 20.608 1.00 83.50 133 PRO A O 1
ATOM 1033 N N . GLU A 1 134 ? -6.523 4.314 20.353 1.00 83.31 134 GLU A N 1
ATOM 1034 C CA . GLU A 1 134 ? -5.511 4.264 21.421 1.00 83.31 134 GLU A CA 1
ATOM 1035 C C . GLU A 1 134 ? -4.092 4.000 20.899 1.00 83.31 134 GLU A C 1
ATOM 1037 O O . GLU A 1 134 ? -3.111 4.147 21.631 1.00 83.31 134 GLU A O 1
ATOM 1042 N N . HIS A 1 135 ? -3.959 3.625 19.625 1.00 84.44 135 HIS A N 1
ATOM 1043 C CA . HIS A 1 135 ? -2.700 3.174 19.043 1.00 84.44 135 HIS A CA 1
ATOM 1044 C C . HIS A 1 135 ? -2.552 3.652 17.602 1.00 84.44 135 HIS A C 1
ATOM 1046 O O . HIS A 1 135 ? -3.529 3.883 16.895 1.00 84.44 135 HIS A O 1
ATOM 1052 N N . THR A 1 136 ? -1.311 3.721 17.141 1.00 88.69 136 THR A N 1
ATOM 1053 C CA . THR A 1 136 ? -0.994 3.927 15.729 1.00 88.69 136 THR A CA 1
ATOM 1054 C C . THR A 1 136 ? -0.284 2.686 15.215 1.00 88.69 136 THR A C 1
ATOM 1056 O O . THR A 1 136 ? 0.619 2.177 15.877 1.00 88.69 136 THR A O 1
ATOM 1059 N N . ILE A 1 137 ? -0.673 2.209 14.035 1.00 90.62 137 ILE A N 1
ATOM 1060 C CA . ILE A 1 137 ? 0.017 1.115 13.346 1.00 90.62 137 ILE A CA 1
ATOM 1061 C C . ILE A 1 137 ? 0.748 1.696 12.140 1.00 90.62 137 ILE A C 1
ATOM 1063 O O . ILE A 1 137 ? 0.116 2.190 11.208 1.00 90.62 137 ILE A O 1
ATOM 1067 N N . THR A 1 138 ? 2.075 1.616 12.134 1.00 91.94 138 THR A N 1
ATOM 1068 C CA . THR A 1 138 ? 2.877 1.937 10.949 1.00 91.94 138 THR A CA 1
ATOM 1069 C C . THR A 1 138 ? 2.936 0.727 10.031 1.00 91.94 138 THR A C 1
ATOM 1071 O O . THR A 1 138 ? 3.353 -0.354 10.440 1.00 91.94 138 THR A O 1
ATOM 1074 N N . VAL A 1 139 ? 2.539 0.917 8.777 1.00 93.56 139 VAL A N 1
ATOM 1075 C CA . VAL A 1 139 ? 2.546 -0.118 7.744 1.00 93.56 139 VAL A CA 1
ATOM 1076 C C . VAL A 1 139 ? 3.491 0.309 6.639 1.00 93.56 139 VAL A C 1
ATOM 1078 O O . VAL A 1 139 ? 3.316 1.375 6.050 1.00 93.56 139 VAL A O 1
ATOM 1081 N N . ILE A 1 140 ? 4.473 -0.538 6.341 1.00 93.12 140 ILE A N 1
ATOM 1082 C CA . ILE A 1 140 ? 5.417 -0.340 5.243 1.00 93.12 140 ILE A CA 1
ATOM 1083 C C . ILE A 1 140 ? 5.126 -1.401 4.183 1.00 93.12 140 ILE A C 1
ATOM 1085 O O . ILE A 1 140 ? 5.247 -2.596 4.436 1.00 93.12 140 ILE A O 1
ATOM 1089 N N . ASN A 1 141 ? 4.729 -0.956 2.994 1.00 95.19 141 ASN A N 1
ATOM 1090 C CA . ASN A 1 141 ? 4.621 -1.798 1.813 1.00 95.19 141 ASN A CA 1
ATOM 1091 C C . ASN A 1 141 ? 5.952 -1.712 1.069 1.00 95.19 141 ASN A C 1
ATOM 1093 O O . ASN A 1 141 ? 6.321 -0.623 0.628 1.00 95.19 141 ASN A O 1
ATOM 1097 N N . ALA A 1 142 ? 6.660 -2.832 0.963 1.00 91.38 142 ALA A N 1
ATOM 1098 C CA . ALA A 1 142 ? 7.965 -2.909 0.329 1.00 91.38 142 ALA A CA 1
ATOM 1099 C C . ALA A 1 142 ? 7.983 -3.990 -0.755 1.00 91.38 142 ALA A C 1
ATOM 1101 O O . ALA A 1 142 ? 7.349 -5.037 -0.626 1.00 91.38 142 ALA A O 1
ATOM 1102 N N . TYR A 1 143 ? 8.739 -3.728 -1.812 1.00 90.81 143 TYR A N 1
ATOM 1103 C CA . TYR A 1 143 ? 9.028 -4.659 -2.885 1.00 90.81 143 TYR A CA 1
ATOM 1104 C C . TYR A 1 143 ? 10.516 -4.609 -3.208 1.00 90.81 143 TYR A C 1
ATOM 1106 O O . TYR A 1 143 ? 11.059 -3.538 -3.474 1.00 90.81 143 TYR A O 1
ATOM 1114 N N . HIS A 1 144 ? 11.159 -5.771 -3.201 1.00 88.31 144 HIS A N 1
ATOM 1115 C CA . HIS A 1 144 ? 12.549 -5.931 -3.594 1.00 88.31 144 HIS A CA 1
ATOM 1116 C C . HIS A 1 144 ? 12.611 -6.861 -4.812 1.00 88.31 144 HIS A C 1
ATOM 1118 O O . HIS A 1 144 ? 12.010 -7.934 -4.755 1.00 88.31 144 HIS A O 1
ATOM 1124 N N . PRO A 1 145 ? 13.288 -6.473 -5.904 1.00 85.00 145 PRO A N 1
ATOM 1125 C CA . PRO A 1 145 ? 13.417 -7.320 -7.081 1.00 85.00 145 PRO A CA 1
ATOM 1126 C C . PRO A 1 145 ? 14.404 -8.467 -6.831 1.00 85.00 145 PRO A C 1
ATOM 1128 O O . PRO A 1 145 ? 15.480 -8.251 -6.281 1.00 85.00 145 PRO A O 1
ATOM 1131 N N . ASP A 1 146 ? 14.077 -9.663 -7.324 1.00 79.56 146 ASP A N 1
ATOM 1132 C CA . ASP A 1 146 ? 14.835 -10.907 -7.086 1.00 79.56 146 ASP A CA 1
ATOM 1133 C C . ASP A 1 146 ? 16.307 -10.862 -7.536 1.00 79.56 146 ASP A C 1
ATOM 1135 O O . ASP A 1 146 ? 17.133 -11.652 -7.085 1.00 79.56 146 ASP A O 1
ATOM 1139 N N . THR A 1 147 ? 16.647 -9.959 -8.457 1.00 81.62 147 THR A N 1
ATOM 1140 C CA . THR A 1 147 ? 17.978 -9.879 -9.072 1.00 81.62 147 THR A CA 1
ATOM 1141 C C . THR A 1 147 ? 18.904 -8.861 -8.412 1.00 81.62 147 THR A C 1
ATOM 1143 O O . THR A 1 147 ? 20.044 -8.716 -8.854 1.00 81.62 147 THR A O 1
ATOM 1146 N N . ALA A 1 148 ? 18.429 -8.096 -7.427 1.00 81.88 148 ALA A N 1
ATOM 1147 C CA . ALA A 1 148 ? 19.226 -7.058 -6.787 1.00 81.88 148 ALA A CA 1
ATOM 1148 C C . ALA A 1 148 ? 19.810 -7.538 -5.449 1.00 81.88 148 ALA A C 1
ATOM 1150 O O . ALA A 1 148 ? 19.191 -8.337 -4.752 1.00 81.88 148 ALA A O 1
ATOM 1151 N N . PRO A 1 149 ? 20.997 -7.052 -5.053 1.00 83.81 149 PRO A N 1
ATOM 1152 C CA . PRO A 1 149 ? 21.462 -7.231 -3.689 1.00 83.81 149 PRO A CA 1
ATOM 1153 C C . PRO A 1 149 ? 20.613 -6.387 -2.733 1.00 83.81 149 PRO A C 1
ATOM 1155 O O . PRO A 1 149 ? 20.219 -5.260 -3.052 1.00 83.81 149 PRO A O 1
ATOM 1158 N N . ILE A 1 150 ? 20.380 -6.911 -1.530 1.00 80.88 150 ILE A N 1
ATOM 1159 C CA . ILE A 1 150 ? 19.769 -6.135 -0.451 1.00 80.88 150 ILE A CA 1
ATOM 1160 C C . ILE A 1 150 ? 20.773 -5.079 0.011 1.00 80.88 150 ILE A C 1
ATOM 1162 O O . ILE A 1 150 ? 21.867 -5.398 0.475 1.00 80.88 150 ILE A O 1
ATOM 1166 N N . ASP A 1 151 ? 20.372 -3.819 -0.098 1.00 81.31 151 ASP A N 1
ATOM 1167 C CA . ASP A 1 151 ? 21.130 -2.686 0.414 1.00 81.31 151 ASP A CA 1
ATOM 1168 C C . ASP A 1 151 ? 20.939 -2.570 1.935 1.00 81.31 151 ASP A C 1
ATOM 1170 O O . ASP A 1 151 ? 19.820 -2.425 2.437 1.00 81.31 151 ASP A O 1
ATOM 1174 N N . THR A 1 152 ? 22.033 -2.639 2.690 1.00 81.69 152 THR A N 1
ATOM 1175 C CA . THR A 1 152 ? 21.995 -2.512 4.151 1.00 81.69 152 THR A CA 1
ATOM 1176 C C . THR A 1 152 ? 21.588 -1.110 4.598 1.00 81.69 152 THR A C 1
ATOM 1178 O O . THR A 1 152 ? 20.972 -0.987 5.657 1.00 81.69 152 THR A O 1
ATOM 1181 N N . LEU A 1 153 ? 21.846 -0.070 3.793 1.00 81.44 153 LEU A N 1
ATOM 1182 C CA . LEU A 1 153 ? 21.370 1.290 4.060 1.00 81.44 153 LEU A CA 1
ATOM 1183 C C . LEU A 1 153 ? 19.844 1.349 4.000 1.00 81.44 153 LEU A C 1
ATOM 1185 O O . LEU A 1 153 ? 19.211 1.887 4.903 1.00 81.44 153 LEU A O 1
ATOM 1189 N N . PHE A 1 154 ? 19.239 0.684 3.012 1.00 82.44 154 PHE A N 1
ATOM 1190 C CA . PHE A 1 154 ? 17.784 0.572 2.933 1.00 82.44 154 PHE A CA 1
ATOM 1191 C C . PHE A 1 154 ? 17.189 -0.084 4.191 1.00 82.44 154 PHE A C 1
ATOM 1193 O O . PHE A 1 154 ? 16.179 0.386 4.716 1.00 82.44 154 PHE A O 1
ATOM 1200 N N . LEU A 1 155 ? 17.814 -1.149 4.709 1.00 81.88 155 LEU A N 1
ATOM 1201 C CA . LEU A 1 155 ? 17.357 -1.794 5.946 1.00 81.88 155 LEU A CA 1
ATOM 1202 C C . LEU A 1 155 ? 17.462 -0.858 7.159 1.00 81.88 155 LEU A C 1
ATOM 1204 O O . LEU A 1 155 ? 16.552 -0.828 7.989 1.00 81.88 155 LEU A O 1
ATOM 1208 N N . GLN A 1 156 ? 18.538 -0.075 7.256 1.00 85.25 156 GLN A N 1
ATOM 1209 C CA . GLN A 1 156 ? 18.709 0.917 8.321 1.00 85.25 156 GLN A CA 1
ATOM 1210 C C . GLN A 1 156 ? 17.650 2.022 8.243 1.00 85.25 156 GLN A C 1
ATOM 1212 O O . GLN A 1 156 ? 17.069 2.382 9.270 1.00 85.25 156 GLN A O 1
ATOM 1217 N N . ASP A 1 157 ? 17.337 2.512 7.044 1.00 84.44 157 ASP A N 1
ATOM 1218 C CA . ASP A 1 157 ? 16.299 3.526 6.832 1.00 84.44 157 ASP A CA 1
ATOM 1219 C C . ASP A 1 157 ? 14.896 2.980 7.121 1.00 84.44 157 ASP A C 1
ATOM 1221 O O . ASP A 1 157 ? 14.052 3.682 7.687 1.00 84.44 157 ASP A O 1
ATOM 1225 N N . LEU A 1 158 ? 14.643 1.706 6.809 1.00 83.44 158 LEU A N 1
ATOM 1226 C CA . LEU A 1 158 ? 13.392 1.029 7.146 1.00 83.44 158 LEU A CA 1
ATOM 1227 C C . LEU A 1 158 ? 13.207 0.932 8.666 1.00 83.44 158 LEU A C 1
ATOM 1229 O O . LEU A 1 158 ? 12.158 1.320 9.186 1.00 83.44 158 LEU A O 1
ATOM 1233 N N . VAL A 1 159 ? 14.239 0.495 9.392 1.00 84.94 159 VAL A N 1
ATOM 1234 C CA . VAL A 1 159 ? 14.227 0.464 10.865 1.00 84.94 159 VAL A CA 1
ATOM 1235 C C . VAL A 1 159 ? 14.070 1.872 11.437 1.00 84.94 159 VAL A C 1
ATOM 1237 O O . VAL A 1 159 ? 13.264 2.085 12.343 1.00 84.94 159 VAL A O 1
ATOM 1240 N N . SER A 1 160 ? 14.775 2.856 10.881 1.00 84.25 160 SER A N 1
ATOM 1241 C CA . SER A 1 160 ? 14.686 4.255 11.310 1.00 84.25 160 SER A CA 1
ATOM 1242 C C . SER A 1 160 ? 13.282 4.825 11.106 1.00 84.25 160 SER A C 1
ATOM 1244 O O . SER A 1 160 ? 12.765 5.507 11.989 1.00 84.25 160 SER A O 1
ATOM 1246 N N . THR A 1 161 ? 12.620 4.487 9.996 1.00 81.44 161 THR A N 1
ATOM 1247 C CA . THR A 1 161 ? 11.233 4.885 9.709 1.00 81.44 161 THR A CA 1
ATOM 1248 C C . THR A 1 161 ? 10.258 4.314 10.741 1.00 81.44 161 THR A C 1
ATOM 1250 O O . THR A 1 161 ? 9.381 5.031 11.237 1.00 81.44 161 THR A O 1
ATOM 1253 N N . LEU A 1 162 ? 10.429 3.042 11.116 1.00 82.88 162 LEU A N 1
ATOM 1254 C CA . LEU A 1 162 ? 9.627 2.399 12.160 1.00 82.88 162 LEU A CA 1
ATOM 1255 C C . LEU A 1 162 ? 9.863 3.048 13.531 1.00 82.88 162 LEU A C 1
ATOM 1257 O O . LEU A 1 162 ? 8.908 3.398 14.223 1.00 82.88 162 LEU A O 1
ATOM 1261 N N . LEU A 1 163 ? 11.126 3.278 13.905 1.00 81.56 163 LEU A N 1
ATOM 1262 C CA . LEU A 1 163 ? 11.485 3.900 15.182 1.00 81.56 163 LEU A CA 1
ATOM 1263 C C . LEU A 1 163 ? 10.999 5.349 15.284 1.00 81.56 163 LEU A C 1
ATOM 1265 O O . LEU A 1 163 ? 10.523 5.762 16.342 1.00 81.56 163 LEU A O 1
ATOM 1269 N N . TYR A 1 164 ? 11.096 6.123 14.203 1.00 78.50 164 TYR A N 1
ATOM 1270 C CA . TYR A 1 164 ? 10.596 7.494 14.158 1.00 78.50 164 TYR A CA 1
ATOM 1271 C C . TYR A 1 164 ? 9.080 7.541 14.354 1.00 78.50 164 TYR A C 1
ATOM 1273 O O . TYR A 1 164 ? 8.579 8.350 15.137 1.00 78.50 164 TYR A O 1
ATOM 1281 N N . SER A 1 165 ? 8.358 6.640 13.685 1.00 73.00 165 SER A N 1
ATOM 1282 C CA . SER A 1 165 ? 6.900 6.566 13.779 1.00 73.00 165 SER A CA 1
ATOM 1283 C C . SER A 1 165 ? 6.443 6.121 15.170 1.00 73.00 165 SER A C 1
ATOM 1285 O O . SER A 1 165 ? 5.487 6.677 15.702 1.00 73.00 165 SER A O 1
ATOM 1287 N N . PHE A 1 166 ? 7.175 5.200 15.805 1.00 69.31 166 PHE A N 1
ATOM 1288 C CA . PHE A 1 166 ? 6.902 4.753 17.173 1.00 69.31 166 PHE A CA 1
ATOM 1289 C C . PHE A 1 166 ? 7.102 5.859 18.223 1.00 69.31 166 PHE A C 1
ATOM 1291 O O . PHE A 1 166 ? 6.352 5.947 19.192 1.00 69.31 166 PHE A O 1
ATOM 1298 N N . ARG A 1 167 ? 8.107 6.727 18.047 1.00 68.25 167 ARG A N 1
ATOM 1299 C CA . ARG A 1 167 ? 8.457 7.771 19.030 1.00 68.25 167 ARG A CA 1
ATOM 1300 C C . ARG A 1 167 ? 7.517 8.982 19.034 1.00 68.25 167 ARG A C 1
ATOM 1302 O O . ARG A 1 167 ? 7.655 9.832 19.913 1.00 68.25 167 ARG A O 1
ATOM 1309 N N . ARG A 1 168 ? 6.580 9.097 18.086 1.00 64.31 168 ARG A N 1
ATOM 1310 C CA . ARG A 1 168 ? 5.601 10.195 18.047 1.00 64.31 168 ARG A CA 1
ATOM 1311 C C . ARG A 1 168 ? 4.254 9.736 18.617 1.00 64.31 168 ARG A C 1
ATOM 1313 O O . ARG A 1 168 ? 3.575 8.947 17.963 1.00 64.31 168 ARG A O 1
ATOM 1320 N N . PRO A 1 169 ? 3.829 10.229 19.797 1.00 55.03 169 PRO A N 1
ATOM 1321 C CA . PRO A 1 169 ? 2.537 9.857 20.355 1.00 55.03 169 PRO A CA 1
ATOM 1322 C C . PRO A 1 169 ? 1.377 10.260 19.423 1.00 55.03 169 PRO A C 1
ATOM 1324 O O . PRO A 1 169 ? 1.460 11.304 18.766 1.00 55.03 169 PRO A O 1
ATOM 1327 N N . PRO A 1 170 ? 0.270 9.488 19.400 1.00 54.34 170 PRO A N 1
ATOM 1328 C CA . PRO A 1 170 ? -0.887 9.725 18.524 1.00 54.34 170 PRO A CA 1
ATOM 1329 C C . PRO A 1 170 ? -1.467 11.148 18.608 1.00 54.34 170 PRO A C 1
ATOM 1331 O O . PRO A 1 170 ? -2.029 11.650 17.638 1.00 54.34 170 PRO A O 1
ATOM 1334 N N . PHE A 1 171 ? -1.295 11.815 19.752 1.00 49.91 171 PHE A N 1
ATOM 1335 C CA . PHE A 1 171 ? -1.878 13.122 20.062 1.00 49.91 171 PHE A CA 1
ATOM 1336 C C . PHE A 1 171 ? -1.239 14.318 19.337 1.00 49.91 171 PHE A C 1
ATOM 1338 O O . PHE A 1 171 ? -1.858 15.376 19.249 1.00 49.91 171 PHE A O 1
ATOM 1345 N N . LEU A 1 172 ? -0.023 14.183 18.796 1.00 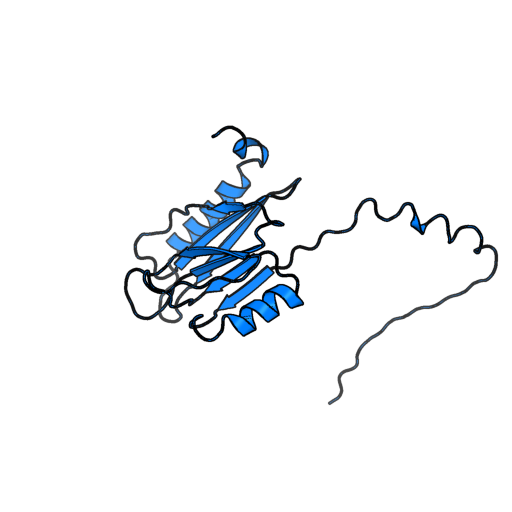51.72 172 LEU A N 1
ATOM 1346 C CA . LEU A 1 172 ? 0.685 15.316 18.178 1.00 51.72 172 LEU A CA 1
ATOM 1347 C C . LEU A 1 172 ? 0.258 15.606 16.730 1.00 51.72 172 LEU A C 1
ATOM 1349 O O . LEU A 1 172 ? 0.697 16.596 16.153 1.00 51.72 172 LEU A O 1
ATOM 1353 N N . TRP A 1 173 ? -0.628 14.793 16.147 1.00 50.81 173 TRP A N 1
ATOM 1354 C CA . TRP A 1 173 ? -1.109 14.983 14.773 1.00 50.81 173 TRP A CA 1
ATOM 1355 C C . TRP A 1 173 ? -2.330 15.913 14.654 1.00 50.81 173 TRP A C 1
ATOM 1357 O O . TRP A 1 173 ? -2.761 16.197 13.542 1.00 50.81 173 TRP A O 1
ATOM 1367 N N . GLN A 1 174 ? -2.884 16.415 15.767 1.00 41.84 174 GLN A N 1
ATOM 1368 C CA . GLN A 1 174 ? -4.023 17.352 15.762 1.00 41.84 174 GLN A CA 1
ATOM 1369 C C . GLN A 1 174 ? -3.637 18.844 15.785 1.00 41.84 174 GLN A C 1
ATOM 1371 O O . GLN A 1 174 ? -4.526 19.685 15.744 1.00 41.84 174 GLN A O 1
ATOM 1376 N N . GLN A 1 175 ? -2.348 19.201 15.834 1.00 33.69 175 GLN A N 1
ATOM 1377 C CA . GLN A 1 175 ? -1.907 20.605 15.971 1.00 33.69 175 GLN A CA 1
ATOM 1378 C C . GLN A 1 175 ? -1.194 21.166 14.732 1.00 33.69 175 GLN A C 1
ATOM 1380 O O . GLN A 1 175 ? -0.416 22.111 14.825 1.00 33.69 175 GLN A O 1
ATOM 1385 N N . SER A 1 176 ? -1.428 20.599 13.552 1.00 37.41 176 SER A N 1
ATOM 1386 C CA . SER A 1 176 ? -0.887 21.151 12.305 1.00 37.41 176 SER A CA 1
ATOM 1387 C C . SER A 1 176 ? -1.934 21.071 11.201 1.00 37.41 176 SER A C 1
ATOM 1389 O O . SER A 1 176 ? -1.884 20.191 10.345 1.00 37.41 176 SER A O 1
ATOM 1391 N N . ALA A 1 177 ? -2.904 21.979 11.280 1.00 37.69 177 ALA A N 1
ATOM 1392 C CA . ALA A 1 177 ? -3.784 22.399 10.197 1.00 37.69 177 ALA A CA 1
ATOM 1393 C C . ALA A 1 177 ? -3.885 23.926 10.245 1.00 37.69 177 ALA A C 1
ATOM 1395 O O . ALA A 1 177 ? -3.958 24.454 11.380 1.00 37.69 177 ALA A O 1
#

Sequence (177 aa):
MDCDISKSSLDVTAPGVADATRLAVRGHVDKYATRTINFLQLNINGIQRKVAELSDILHTNNIYVACLQETKLNHKLCFKIKGYTTIRKDRLTGTGGGLAFLVKTLEVKYIEVIPNFPPHSPTEAQAINILLPEHTITVINAYHPDTAPIDTLFLQDLVSTLLYSFRRPPFLWQQSA